Protein AF-A0A527FUK6-F1 (afdb_monomer_lite)

Sequence (87 aa):
EPHGQTFRYRSPNSDLLGLLLERASGQRFTDLVREKLWLPLGAVSEASIGVDMEGTARTAGGISVTPRDLARVGEMMRQGGVANGRR

Secondary structure (DSSP, 8-state):
--TTSS----HHHHHHHHHHHHHHHSS-HHHHHIIIIITTTT--S--EE-B-TT--B-TTT-EE--HHHHHHHHHHHHTTS-BTTB-

Foldseek 3Di:
DDPPPDDDDDLVVQLVVLVVVCVVVVDHSLVCCVVVPQVLLVPDDDKDFDADPVRRGSRSDRIDDDPVSVVSVVVCVVVVNHHPNHD

Radius of gyration: 14.71 Å; chains: 1; bounding box: 35×25×37 Å

pLDDT: mean 96.59, std 2.23, range [82.56, 98.44]

Structure (mmCIF, N/CA/C/O backbone):
data_AF-A0A527FUK6-F1
#
_entry.id   AF-A0A527FUK6-F1
#
loop_
_atom_site.group_PDB
_atom_site.id
_atom_site.type_symbol
_atom_site.label_atom_id
_atom_site.label_alt_id
_atom_site.label_comp_id
_atom_site.label_asym_id
_atom_site.label_entity_id
_atom_site.label_seq_id
_atom_site.pdbx_PDB_ins_code
_atom_site.Cartn_x
_atom_site.Cartn_y
_atom_site.Cartn_z
_atom_site.occupancy
_atom_site.B_iso_or_equiv
_atom_site.auth_seq_id
_atom_site.auth_comp_id
_atom_site.auth_asym_id
_atom_site.auth_atom_id
_atom_site.pdbx_PDB_model_num
ATOM 1 N N . GLU A 1 1 ? 22.431 -0.542 -20.684 1.00 82.56 1 GLU A N 1
ATOM 2 C CA . GLU A 1 1 ? 22.885 -1.190 -19.434 1.00 82.56 1 GLU A CA 1
ATOM 3 C C . GLU A 1 1 ? 22.025 -2.422 -19.189 1.00 82.56 1 GLU A C 1
ATOM 5 O O . GLU A 1 1 ? 20.827 -2.343 -19.468 1.00 82.56 1 GLU A O 1
ATOM 10 N N . PRO A 1 2 ? 22.596 -3.545 -18.731 1.00 92.31 2 PRO A N 1
ATOM 11 C CA . PRO A 1 2 ? 21.828 -4.720 -18.323 1.00 92.31 2 PRO A CA 1
ATOM 12 C C . PRO A 1 2 ? 20.833 -4.409 -17.193 1.00 92.31 2 PRO A C 1
ATOM 14 O O . PRO A 1 2 ? 21.016 -3.462 -16.424 1.00 92.31 2 PRO A O 1
ATOM 17 N N . HIS A 1 3 ? 19.771 -5.211 -17.086 1.00 90.25 3 HIS A N 1
ATOM 18 C CA . HIS A 1 3 ? 18.777 -5.066 -16.021 1.00 90.25 3 HIS A CA 1
ATOM 19 C C . HIS A 1 3 ? 19.422 -5.210 -14.631 1.00 90.25 3 HIS A C 1
ATOM 21 O O . HIS A 1 3 ? 20.323 -6.023 -14.443 1.00 90.25 3 HIS A O 1
ATOM 27 N N . GLY A 1 4 ? 18.963 -4.411 -13.663 1.00 92.38 4 GLY A N 1
ATOM 28 C CA . GLY A 1 4 ? 19.430 -4.464 -12.273 1.00 92.38 4 GLY A CA 1
ATOM 29 C C . GLY A 1 4 ? 20.738 -3.721 -11.971 1.00 92.38 4 GLY A C 1
ATOM 30 O O . GLY A 1 4 ? 21.088 -3.612 -10.802 1.00 92.38 4 GLY A O 1
ATOM 31 N N . GLN A 1 5 ? 21.443 -3.174 -12.971 1.00 95.75 5 GLN A N 1
ATOM 32 C CA . GLN A 1 5 ? 22.729 -2.491 -12.736 1.00 95.75 5 GLN A CA 1
ATOM 33 C C . GLN A 1 5 ? 22.602 -1.008 -12.363 1.00 95.75 5 GLN A C 1
ATOM 35 O O . GLN A 1 5 ? 23.417 -0.496 -11.603 1.00 95.75 5 GLN A O 1
ATOM 40 N N . THR A 1 6 ? 21.568 -0.327 -12.859 1.00 96.44 6 THR A N 1
ATOM 41 C CA . THR A 1 6 ? 21.348 1.103 -12.607 1.00 96.44 6 THR A CA 1
ATOM 42 C C . THR A 1 6 ? 19.951 1.316 -12.046 1.00 96.44 6 THR A C 1
ATOM 44 O O . THR A 1 6 ? 18.957 0.917 -12.662 1.00 96.44 6 THR A O 1
ATOM 47 N N . PHE A 1 7 ? 19.856 1.978 -10.892 1.00 95.75 7 PHE A N 1
ATOM 48 C CA . PHE A 1 7 ? 18.571 2.334 -10.299 1.00 95.75 7 PHE A CA 1
ATOM 49 C C . PHE A 1 7 ? 17.870 3.412 -11.130 1.00 95.75 7 PHE A C 1
ATOM 51 O O . PHE A 1 7 ? 18.442 4.455 -11.447 1.00 95.75 7 PHE A O 1
ATOM 58 N N . ARG A 1 8 ? 16.600 3.171 -11.462 1.00 95.38 8 ARG A N 1
ATOM 59 C CA . ARG A 1 8 ? 15.721 4.162 -12.086 1.00 95.38 8 ARG A CA 1
ATOM 60 C C . ARG A 1 8 ? 14.345 4.074 -11.446 1.00 95.38 8 ARG A C 1
ATOM 62 O O . ARG A 1 8 ? 13.701 3.030 -11.535 1.00 95.38 8 ARG A O 1
ATOM 69 N N . TYR A 1 9 ? 13.885 5.173 -10.851 1.00 96.06 9 TYR A N 1
ATOM 70 C CA . TYR A 1 9 ? 12.518 5.271 -10.346 1.00 96.06 9 TYR A CA 1
ATOM 71 C C . TYR A 1 9 ? 11.529 5.239 -11.515 1.00 96.06 9 TYR A C 1
ATOM 73 O O . TYR A 1 9 ? 11.622 6.050 -12.439 1.00 96.06 9 TYR A O 1
ATOM 81 N N . ARG A 1 10 ? 10.613 4.267 -11.505 1.00 96.00 10 ARG A N 1
ATOM 82 C CA . ARG A 1 10 ? 9.663 4.022 -12.596 1.00 96.00 10 ARG A CA 1
ATOM 83 C C . ARG A 1 10 ? 8.329 3.541 -12.036 1.00 96.00 10 ARG A C 1
ATOM 85 O O . ARG A 1 10 ? 8.205 2.369 -11.694 1.00 96.00 10 ARG A O 1
ATOM 92 N N . SER A 1 11 ? 7.328 4.420 -12.021 1.00 97.94 11 SER A N 1
ATOM 93 C CA . SER A 1 11 ? 5.955 4.087 -11.613 1.00 97.94 11 SER A CA 1
ATOM 94 C C . SER A 1 11 ? 5.385 2.827 -12.289 1.00 97.94 11 SER A C 1
ATOM 96 O O . SER A 1 11 ? 4.831 2.000 -11.567 1.00 97.94 11 SER A O 1
ATOM 98 N N . PRO A 1 12 ? 5.606 2.578 -13.603 1.00 96.81 12 PRO A N 1
ATOM 99 C CA . PRO A 1 12 ? 5.079 1.377 -14.257 1.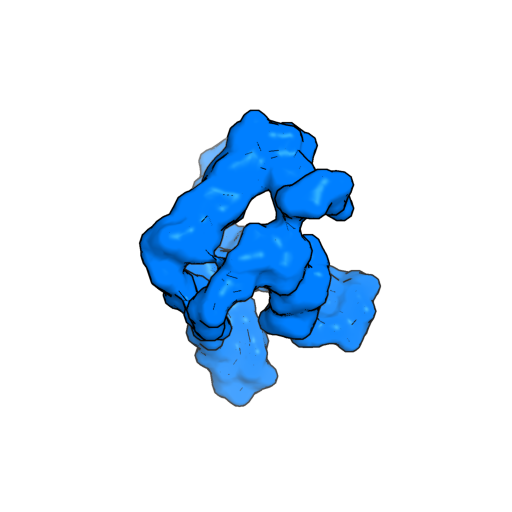00 96.81 12 PRO A CA 1
ATOM 100 C C . PRO A 1 12 ? 5.546 0.055 -13.638 1.00 96.81 12 PRO A C 1
ATOM 102 O O . PRO A 1 12 ? 4.867 -0.956 -13.778 1.00 96.81 12 PRO A O 1
ATOM 105 N N . ASN A 1 13 ? 6.686 0.040 -12.937 1.00 97.00 13 ASN A N 1
ATOM 106 C CA . ASN A 1 13 ? 7.139 -1.165 -12.246 1.00 97.00 13 ASN A CA 1
ATOM 107 C C . ASN A 1 13 ? 6.193 -1.531 -11.089 1.00 97.00 13 ASN A C 1
ATOM 109 O O . ASN A 1 13 ? 5.904 -2.706 -10.891 1.00 97.00 13 ASN A O 1
ATOM 113 N N . SER A 1 14 ? 5.689 -0.541 -10.345 1.00 97.94 14 SER A N 1
ATOM 114 C CA . SER A 1 14 ? 4.727 -0.768 -9.261 1.00 97.94 14 SER A CA 1
ATOM 115 C C . SER A 1 14 ? 3.343 -1.141 -9.795 1.00 97.94 14 SER A C 1
ATOM 117 O O . SER A 1 14 ? 2.705 -2.026 -9.226 1.00 97.94 14 SER A O 1
ATOM 119 N N . ASP A 1 15 ? 2.912 -0.536 -10.909 1.00 97.94 15 ASP A N 1
ATOM 120 C CA . ASP A 1 15 ? 1.668 -0.922 -11.598 1.00 97.94 15 ASP A CA 1
ATOM 121 C C . ASP A 1 15 ? 1.739 -2.382 -12.084 1.00 97.94 15 ASP A C 1
ATOM 123 O O . ASP A 1 15 ? 0.817 -3.168 -11.858 1.00 97.94 15 ASP A O 1
ATOM 127 N N . LEU A 1 16 ? 2.882 -2.800 -12.644 1.00 97.75 16 LEU A N 1
ATOM 128 C CA . LEU A 1 16 ? 3.126 -4.196 -13.016 1.00 97.75 16 LEU A CA 1
ATOM 129 C C . LEU A 1 16 ? 3.071 -5.142 -11.806 1.00 97.75 16 LEU A C 1
ATOM 131 O O . LEU A 1 16 ? 2.497 -6.224 -11.912 1.00 97.75 16 LEU A O 1
ATOM 135 N N . LEU A 1 17 ? 3.625 -4.755 -10.651 1.00 98.12 17 LEU A N 1
ATOM 136 C CA . LEU A 1 17 ? 3.497 -5.549 -9.422 1.00 98.12 17 LEU A CA 1
ATOM 137 C C . LEU A 1 17 ? 2.032 -5.693 -8.984 1.00 98.12 17 LEU A C 1
ATOM 139 O O . LEU A 1 17 ? 1.646 -6.771 -8.539 1.00 98.12 17 LEU A O 1
ATOM 143 N N . GLY A 1 18 ? 1.210 -4.654 -9.156 1.00 97.25 18 GLY A N 1
ATOM 144 C CA . GLY A 1 18 ? -0.234 -4.718 -8.915 1.00 97.25 18 GLY A CA 1
ATOM 145 C C . GLY A 1 18 ? -0.915 -5.793 -9.764 1.00 97.25 18 GLY A C 1
ATOM 146 O O . GLY A 1 18 ? -1.608 -6.657 -9.228 1.00 97.25 18 GLY A O 1
ATOM 147 N N . LEU A 1 19 ? -0.631 -5.805 -11.069 1.00 97.50 19 LEU A N 1
ATOM 148 C CA . LEU A 1 19 ? -1.127 -6.833 -11.991 1.00 97.50 19 LEU A CA 1
ATOM 149 C C . LEU A 1 19 ? -0.661 -8.240 -11.597 1.00 97.50 19 LEU A C 1
ATOM 151 O O . LEU A 1 19 ? -1.441 -9.190 -11.640 1.00 97.50 19 LEU A O 1
ATOM 155 N N . LEU A 1 20 ? 0.607 -8.391 -11.204 1.00 98.38 20 LEU A N 1
ATOM 156 C CA . LEU A 1 20 ? 1.148 -9.680 -10.770 1.00 98.38 20 LEU A CA 1
ATOM 157 C C . LEU A 1 20 ? 0.467 -10.191 -9.497 1.00 98.38 20 LEU A C 1
ATOM 159 O O . LEU A 1 20 ? 0.183 -11.383 -9.415 1.00 98.38 20 LEU A O 1
ATOM 163 N N . LEU A 1 21 ? 0.166 -9.312 -8.537 1.00 97.88 21 LEU A N 1
ATOM 164 C CA . LEU A 1 21 ? -0.578 -9.676 -7.330 1.00 97.88 21 LEU A CA 1
ATOM 165 C C . LEU A 1 21 ? -1.975 -10.198 -7.668 1.00 97.88 21 LEU A C 1
ATOM 167 O O . LEU A 1 21 ? -2.369 -11.241 -7.147 1.00 97.88 21 LEU A O 1
ATOM 171 N N . GLU A 1 22 ? -2.705 -9.526 -8.561 1.00 97.25 22 GLU A N 1
ATOM 172 C CA . GLU A 1 22 ? -4.032 -9.991 -8.981 1.00 97.25 22 GLU A CA 1
ATOM 173 C C . GLU A 1 22 ? -3.955 -11.354 -9.680 1.00 97.25 22 GLU A C 1
ATOM 175 O O . GLU A 1 22 ? -4.725 -12.262 -9.374 1.00 97.25 22 GLU A O 1
ATOM 180 N N . ARG A 1 23 ? -2.975 -11.548 -10.572 1.00 97.75 23 ARG A N 1
ATOM 181 C CA . ARG A 1 23 ? -2.789 -12.823 -11.287 1.00 97.75 23 ARG A CA 1
ATOM 182 C C . ARG A 1 23 ? -2.364 -13.967 -10.373 1.00 97.75 23 ARG A C 1
ATOM 184 O O . ARG A 1 23 ? -2.833 -15.083 -10.561 1.00 97.75 23 ARG A O 1
ATOM 191 N N . ALA A 1 24 ? -1.484 -13.704 -9.411 1.00 98.38 24 ALA A N 1
ATOM 192 C CA . ALA A 1 24 ? -0.990 -14.719 -8.484 1.00 98.38 24 ALA A CA 1
ATOM 193 C C . ALA A 1 24 ? -2.031 -15.104 -7.422 1.00 98.38 24 ALA A C 1
ATOM 195 O O . ALA A 1 24 ? -2.059 -16.253 -6.989 1.00 98.38 24 ALA A O 1
ATOM 196 N N . SER A 1 25 ? -2.872 -14.156 -6.997 1.00 97.62 25 SER A N 1
ATOM 197 C CA . SER A 1 25 ? -3.901 -14.390 -5.973 1.00 97.62 25 SER A CA 1
ATOM 198 C C . SER A 1 25 ? -5.253 -14.830 -6.539 1.00 97.62 25 SER A C 1
ATOM 200 O O . SER A 1 25 ? -6.032 -15.452 -5.821 1.00 97.62 25 SER A O 1
ATOM 202 N N . GLY A 1 26 ? -5.565 -14.484 -7.791 1.00 97.31 26 GLY A N 1
ATOM 203 C CA . GLY A 1 26 ? -6.914 -14.611 -8.349 1.00 97.31 26 GLY A CA 1
ATOM 204 C C . GLY A 1 26 ? -7.924 -13.611 -7.766 1.00 97.31 26 GLY A C 1
ATOM 205 O O . GLY A 1 26 ? -9.114 -13.717 -8.051 1.00 97.31 26 GLY A O 1
ATOM 206 N N . GLN A 1 27 ? -7.471 -12.651 -6.952 1.00 97.00 27 GLN A N 1
ATOM 207 C CA . GLN A 1 27 ? -8.291 -11.614 -6.323 1.00 97.00 27 GLN A CA 1
ATOM 208 C C . GLN A 1 27 ? -8.008 -10.249 -6.956 1.00 97.00 27 GLN A C 1
ATOM 210 O O . GLN A 1 27 ? -6.927 -10.007 -7.491 1.00 97.00 27 GLN A O 1
ATOM 215 N N . ARG A 1 28 ? -8.962 -9.318 -6.850 1.00 95.56 28 ARG A N 1
ATOM 216 C CA . ARG A 1 28 ? -8.701 -7.912 -7.181 1.00 95.56 28 ARG A CA 1
ATOM 217 C C . ARG A 1 28 ? -7.726 -7.310 -6.175 1.00 95.56 28 ARG A C 1
ATOM 219 O O . ARG A 1 28 ? -7.748 -7.660 -4.993 1.00 95.56 28 ARG A O 1
ATOM 226 N N . PHE A 1 29 ? -6.906 -6.360 -6.616 1.00 96.81 29 PHE A N 1
ATOM 227 C CA . PHE A 1 29 ? -5.880 -5.732 -5.782 1.00 96.81 29 PHE A CA 1
ATOM 228 C C . PHE A 1 29 ? -6.483 -5.114 -4.516 1.00 96.81 29 PHE A C 1
ATOM 230 O O . PHE A 1 29 ? -5.941 -5.272 -3.424 1.00 96.81 29 PHE A O 1
ATOM 237 N N . THR A 1 30 ? -7.635 -4.454 -4.646 1.00 95.50 30 THR A N 1
ATOM 238 C CA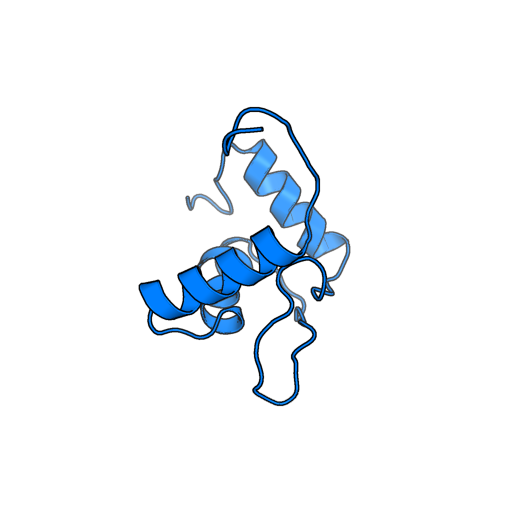 . THR A 1 30 ? -8.360 -3.844 -3.523 1.00 95.50 30 THR A CA 1
ATOM 239 C C . THR A 1 30 ? -8.800 -4.868 -2.485 1.00 95.50 30 THR A C 1
ATOM 241 O O . THR A 1 30 ? -8.670 -4.606 -1.291 1.00 95.50 30 THR A O 1
ATOM 244 N N . ASP A 1 31 ? -9.268 -6.038 -2.919 1.00 96.56 31 ASP A N 1
ATOM 245 C CA . ASP A 1 31 ? -9.704 -7.108 -2.019 1.00 96.56 31 ASP A CA 1
ATOM 246 C C . ASP A 1 31 ? -8.510 -7.724 -1.295 1.00 96.56 31 ASP A C 1
ATOM 248 O O . ASP A 1 31 ? -8.543 -7.900 -0.075 1.00 96.56 31 ASP A O 1
ATOM 252 N N . LEU A 1 32 ? -7.418 -7.958 -2.026 1.00 97.38 32 LEU A N 1
ATOM 253 C CA . LEU A 1 32 ? -6.181 -8.479 -1.458 1.00 97.38 32 LEU A CA 1
ATOM 254 C C . LEU A 1 32 ? -5.597 -7.517 -0.412 1.00 97.38 32 LEU A C 1
ATOM 256 O O . LEU A 1 32 ? -5.258 -7.939 0.693 1.00 97.38 32 LEU A O 1
ATOM 260 N N . VAL A 1 33 ? -5.517 -6.218 -0.719 1.00 96.56 33 VAL A N 1
ATOM 261 C CA . VAL A 1 33 ? -5.045 -5.196 0.232 1.00 96.56 33 VAL A CA 1
ATOM 262 C C . VAL A 1 33 ? -5.985 -5.087 1.426 1.00 96.56 33 VAL A C 1
ATOM 264 O O . VAL A 1 33 ? -5.512 -5.002 2.560 1.00 96.56 33 VAL A O 1
ATOM 267 N N . ARG A 1 34 ? -7.303 -5.132 1.213 1.00 96.75 34 ARG A N 1
ATOM 268 C CA . ARG A 1 34 ? -8.286 -5.111 2.301 1.00 96.75 34 ARG A CA 1
ATOM 269 C C . ARG A 1 34 ? -8.075 -6.277 3.266 1.00 96.75 34 ARG A C 1
ATOM 271 O O . ARG A 1 34 ? -7.999 -6.054 4.473 1.00 96.75 34 ARG A O 1
ATOM 278 N N . GLU A 1 35 ? -7.973 -7.49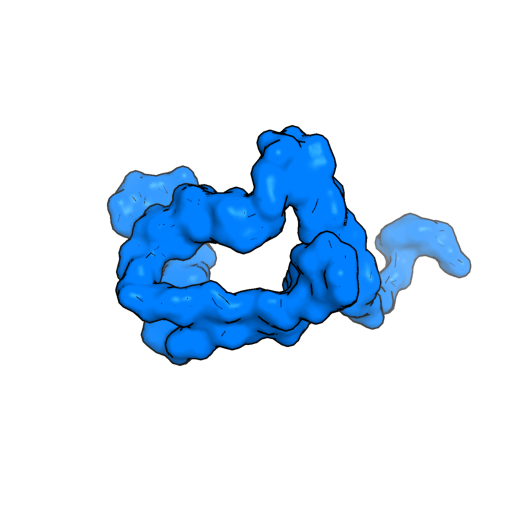6 2.745 1.00 96.81 35 GLU A N 1
ATOM 279 C CA . GLU A 1 35 ? -7.866 -8.724 3.538 1.00 96.81 35 GLU A CA 1
ATOM 280 C C . GLU A 1 35 ? -6.503 -8.862 4.225 1.00 96.81 35 GLU A C 1
ATOM 282 O O . GLU A 1 35 ? -6.431 -9.187 5.412 1.00 96.81 35 GLU A O 1
ATOM 287 N N . LYS A 1 36 ? -5.413 -8.638 3.483 1.00 96.06 36 LYS A N 1
ATOM 288 C CA . LYS A 1 36 ? -4.053 -8.932 3.955 1.00 96.06 36 LYS A CA 1
ATOM 289 C C . LYS A 1 36 ? -3.403 -7.776 4.703 1.00 96.06 36 LYS A C 1
ATOM 291 O O . LYS A 1 36 ? -2.493 -8.027 5.484 1.00 96.06 36 LYS A O 1
ATOM 296 N N . LEU A 1 37 ? -3.849 -6.540 4.479 1.00 96.25 37 LEU A N 1
ATOM 297 C CA . LEU A 1 37 ? -3.216 -5.352 5.050 1.00 96.25 37 LEU A CA 1
ATOM 298 C C . LEU A 1 37 ? -4.210 -4.479 5.824 1.00 96.25 37 LEU A C 1
ATOM 300 O O . LEU A 1 37 ? -4.039 -4.284 7.022 1.00 96.25 37 LEU A O 1
ATOM 304 N N . TRP A 1 38 ? -5.269 -3.981 5.185 1.00 97.12 38 TRP A N 1
ATOM 305 C CA . TRP A 1 38 ? -6.115 -2.926 5.758 1.00 97.12 38 TRP A CA 1
ATOM 306 C C . TRP A 1 38 ? -6.864 -3.365 7.023 1.00 97.12 38 TRP A C 1
ATOM 308 O O . TRP A 1 38 ? -6.790 -2.693 8.054 1.00 97.12 38 TRP A O 1
ATOM 318 N N . LEU A 1 39 ? -7.541 -4.517 6.972 1.00 96.25 39 LEU A N 1
ATOM 319 C CA . LEU A 1 39 ? -8.257 -5.057 8.129 1.00 96.25 39 LEU A CA 1
ATOM 320 C C . LEU A 1 39 ? -7.298 -5.501 9.251 1.00 96.25 39 LEU A C 1
ATOM 322 O O . LEU A 1 39 ? -7.528 -5.099 10.392 1.00 96.25 39 LEU A O 1
ATOM 326 N N . PRO A 1 40 ? -6.198 -6.242 8.983 1.00 96.25 40 PRO A N 1
ATOM 327 C CA . PRO A 1 40 ? -5.209 -6.575 10.014 1.00 96.25 40 PRO A CA 1
ATOM 328 C C . PRO A 1 40 ? -4.581 -5.362 10.710 1.00 96.25 40 PRO A C 1
ATOM 330 O O . PRO A 1 40 ? -4.329 -5.413 11.915 1.00 96.25 40 PRO A O 1
ATOM 333 N N . LEU A 1 41 ? -4.378 -4.251 9.991 1.00 97.44 41 LEU A N 1
ATOM 334 C CA . LEU A 1 41 ? -3.891 -2.998 10.577 1.00 97.44 41 LEU A CA 1
ATOM 335 C C . LEU A 1 41 ? -4.874 -2.380 11.585 1.00 97.44 41 LEU A C 1
ATOM 337 O O . LEU A 1 41 ? -4.473 -1.532 12.383 1.00 97.44 41 LEU A O 1
ATOM 341 N N . GLY A 1 42 ? -6.151 -2.773 11.570 1.00 96.44 42 GLY A N 1
ATOM 342 C CA . GLY A 1 42 ? -7.199 -2.091 12.329 1.00 96.44 42 GLY A CA 1
ATOM 343 C C . GLY A 1 42 ? -7.460 -0.681 11.793 1.00 96.44 42 GLY A C 1
ATOM 344 O O . GLY A 1 42 ? -7.731 0.243 12.568 1.00 96.44 42 GLY A O 1
ATOM 345 N N . ALA A 1 43 ? -7.301 -0.494 10.478 1.00 97.31 43 ALA A N 1
ATOM 346 C CA . ALA A 1 43 ? -7.703 0.735 9.812 1.00 97.31 43 ALA A CA 1
ATOM 347 C C . ALA A 1 43 ? -9.229 0.882 9.886 1.00 97.31 43 ALA A C 1
ATOM 349 O O . ALA A 1 43 ? -9.965 -0.096 9.752 1.00 97.31 43 ALA A O 1
ATOM 350 N N . VAL A 1 44 ? -9.696 2.102 10.144 1.00 95.12 44 VAL A N 1
ATOM 351 C CA . VAL A 1 44 ? -11.119 2.366 10.440 1.00 95.12 44 VAL A CA 1
ATOM 352 C C . VAL A 1 44 ? -11.831 3.119 9.327 1.00 95.12 44 VAL A C 1
ATOM 354 O O . VAL A 1 44 ? -13.055 3.083 9.260 1.00 95.12 44 VAL A O 1
ATOM 357 N N . SER A 1 45 ? -11.076 3.800 8.466 1.00 96.81 45 SER A N 1
ATOM 358 C CA . SER A 1 45 ? -11.631 4.552 7.346 1.00 96.81 45 SER A CA 1
ATOM 359 C C . SER A 1 45 ? -11.535 3.741 6.062 1.00 96.81 45 SER A C 1
ATOM 361 O O . SER A 1 45 ? -10.655 2.888 5.900 1.00 96.81 45 SER A O 1
ATOM 363 N N . GLU A 1 46 ? -12.418 4.053 5.121 1.00 95.12 46 GLU A N 1
ATOM 364 C CA . GLU A 1 46 ? -12.302 3.545 3.762 1.00 95.12 46 GLU A CA 1
ATOM 365 C C . GLU A 1 46 ? -11.020 4.064 3.097 1.00 95.12 46 GLU A C 1
ATOM 367 O O . GLU A 1 46 ? -10.578 5.194 3.322 1.00 95.12 46 GLU A O 1
ATOM 372 N N . ALA A 1 47 ? -10.429 3.206 2.27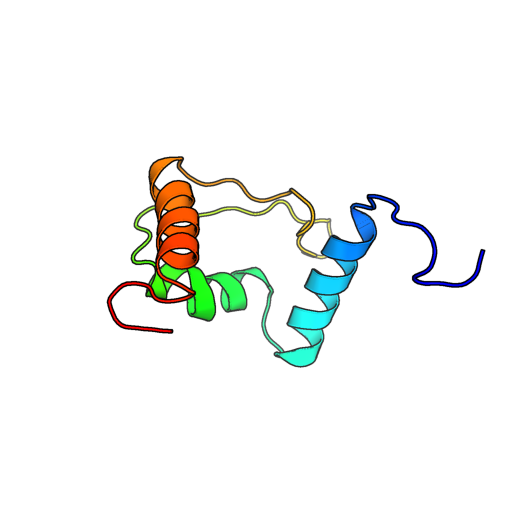2 1.00 96.56 47 ALA A N 1
ATOM 373 C CA . ALA A 1 47 ? -9.364 3.552 1.348 1.00 96.56 47 ALA A CA 1
ATOM 374 C C . ALA A 1 47 ? -9.926 3.484 -0.070 1.00 96.56 47 ALA A C 1
ATOM 376 O O . ALA A 1 47 ? -10.704 2.580 -0.383 1.00 96.56 47 ALA A O 1
ATOM 377 N N . SER A 1 48 ? -9.505 4.398 -0.937 1.00 97.25 48 SER A N 1
ATOM 378 C CA . SER A 1 48 ? -9.854 4.359 -2.356 1.00 97.25 48 SER A CA 1
ATOM 379 C C . SER A 1 48 ? -8.604 4.250 -3.216 1.00 97.25 48 SER A C 1
ATOM 381 O O . SER A 1 48 ? -7.507 4.642 -2.810 1.00 97.25 48 SER A O 1
ATOM 383 N N . ILE A 1 49 ? -8.770 3.691 -4.413 1.00 97.81 49 ILE A N 1
ATOM 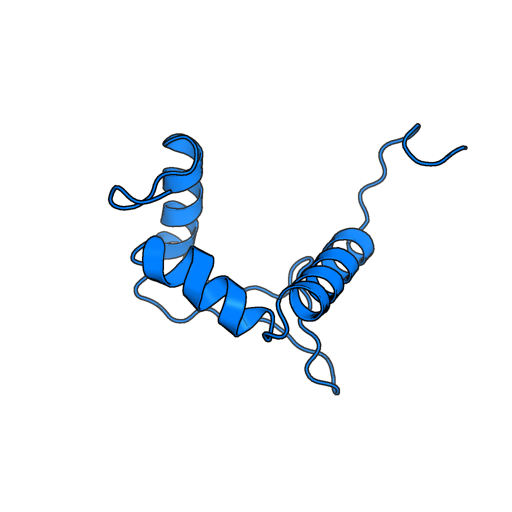384 C CA . ILE A 1 49 ? -7.722 3.630 -5.425 1.00 97.81 49 ILE A CA 1
ATOM 385 C C . ILE A 1 49 ? -8.286 4.046 -6.780 1.00 97.81 49 ILE A C 1
ATOM 387 O O . ILE A 1 49 ? -9.366 3.610 -7.172 1.00 97.81 49 ILE A O 1
ATOM 391 N N . GLY A 1 50 ? -7.556 4.903 -7.493 1.00 98.00 50 GLY A N 1
ATOM 392 C CA . GLY A 1 50 ? -7.877 5.237 -8.877 1.00 98.00 50 GLY A CA 1
ATOM 393 C C . GLY A 1 50 ? -7.719 4.020 -9.791 1.00 98.00 50 GLY A C 1
ATOM 394 O O . GLY A 1 50 ? -6.713 3.309 -9.706 1.00 98.00 50 GLY A O 1
ATOM 395 N N . VAL A 1 51 ? -8.693 3.813 -10.676 1.00 97.12 51 VAL A N 1
ATOM 396 C CA . VAL A 1 51 ? -8.703 2.730 -11.667 1.00 97.12 51 VAL A CA 1
ATOM 397 C C . VAL A 1 51 ? -8.788 3.278 -13.091 1.00 97.12 51 VAL A C 1
ATOM 399 O O . VAL A 1 51 ? -9.233 4.410 -13.294 1.00 97.12 51 VAL A O 1
ATOM 402 N N . ASP A 1 52 ? -8.341 2.494 -14.070 1.00 95.00 52 ASP A N 1
ATOM 403 C CA . ASP A 1 52 ? -8.612 2.761 -15.486 1.00 95.00 52 ASP A CA 1
ATOM 404 C C . ASP A 1 52 ? -10.025 2.298 -15.904 1.00 95.00 52 ASP A C 1
ATOM 406 O O . ASP A 1 52 ? -10.832 1.880 -15.072 1.00 95.00 52 ASP A O 1
ATOM 410 N N . MET A 1 53 ? -10.340 2.391 -17.201 1.00 96.88 53 MET A N 1
ATOM 411 C CA . MET A 1 53 ? -11.655 2.007 -17.739 1.00 96.88 53 MET A CA 1
ATOM 412 C C . MET A 1 53 ? -11.955 0.505 -17.617 1.00 96.88 53 MET A 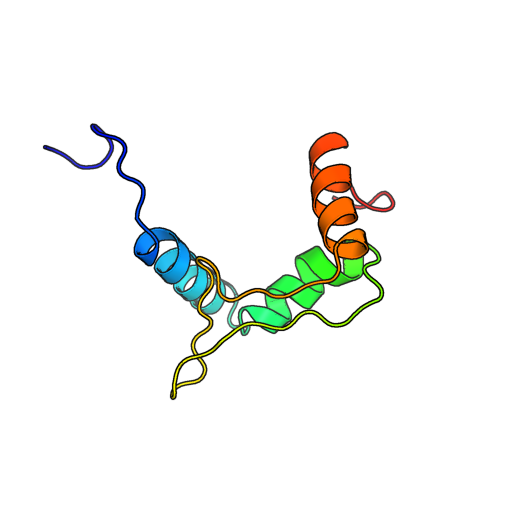C 1
ATOM 414 O O . MET A 1 53 ? -13.121 0.131 -17.549 1.00 96.88 53 MET A O 1
ATOM 418 N N . GLU A 1 54 ? -10.926 -0.339 -17.529 1.00 92.31 54 GLU A N 1
ATOM 419 C CA . GLU A 1 54 ? -11.052 -1.789 -17.324 1.00 92.31 54 GLU A CA 1
ATOM 420 C C . GLU A 1 54 ? -11.101 -2.147 -15.825 1.00 92.31 54 GLU A C 1
ATOM 422 O O . GLU A 1 54 ? -11.218 -3.311 -15.432 1.00 92.31 54 GLU A O 1
ATOM 427 N N . GLY A 1 55 ? -11.015 -1.138 -14.953 1.00 91.62 55 GLY A N 1
ATOM 428 C CA . GLY A 1 55 ? -10.974 -1.293 -13.507 1.00 91.62 55 GLY A CA 1
ATOM 429 C C . GLY A 1 55 ? -9.584 -1.628 -12.961 1.00 91.62 55 GLY A C 1
ATOM 430 O O . GLY A 1 55 ? -9.466 -1.912 -11.767 1.00 91.62 55 GLY A O 1
ATOM 431 N N . THR A 1 56 ? -8.527 -1.601 -13.771 1.00 94.94 56 THR A N 1
ATOM 432 C CA . THR A 1 56 ? -7.163 -1.892 -13.310 1.00 94.94 56 THR A CA 1
ATOM 433 C C . THR A 1 56 ? -6.700 -0.817 -12.337 1.00 94.94 56 THR A C 1
ATOM 435 O O . THR A 1 56 ? -6.747 0.376 -12.636 1.00 94.94 56 THR A O 1
ATOM 438 N N . ALA A 1 57 ? -6.231 -1.232 -11.164 1.00 96.81 57 ALA A N 1
ATOM 439 C CA . ALA A 1 57 ? -5.795 -0.321 -10.118 1.00 96.81 57 ALA A CA 1
ATOM 440 C C . ALA A 1 57 ? -4.448 0.347 -10.446 1.00 96.81 57 ALA A C 1
ATOM 442 O O . ALA A 1 57 ? -3.475 -0.332 -10.772 1.00 96.81 57 ALA A O 1
ATOM 443 N N . ARG A 1 58 ? -4.354 1.673 -10.274 1.00 97.62 58 ARG A N 1
ATOM 444 C CA . ARG A 1 58 ? -3.085 2.419 -10.366 1.00 97.62 58 ARG A CA 1
ATOM 445 C C . ARG A 1 58 ? -2.286 2.271 -9.066 1.00 97.62 58 ARG A C 1
ATOM 447 O O . ARG A 1 58 ? -2.259 3.179 -8.228 1.00 97.62 58 ARG A O 1
ATOM 454 N N . THR A 1 59 ? -1.643 1.129 -8.866 1.00 97.56 59 THR A N 1
ATOM 455 C CA . THR A 1 59 ? -0.943 0.794 -7.613 1.00 97.56 59 THR A CA 1
ATOM 456 C C . THR A 1 59 ? 0.319 1.622 -7.372 1.00 97.56 59 THR A C 1
ATOM 458 O O . THR A 1 59 ? 0.761 1.727 -6.229 1.00 97.56 59 THR A O 1
ATOM 461 N N . ALA A 1 60 ? 0.876 2.281 -8.392 1.00 97.62 60 ALA A N 1
ATOM 462 C CA . ALA A 1 60 ? 2.038 3.153 -8.227 1.00 97.62 60 ALA A CA 1
ATOM 463 C C . ALA A 1 60 ? 1.764 4.452 -7.447 1.00 97.62 60 ALA A C 1
ATOM 465 O O . ALA A 1 60 ? 2.709 5.098 -6.997 1.00 97.62 60 ALA A O 1
ATOM 466 N N . GLY A 1 61 ? 0.501 4.870 -7.305 1.00 95.88 61 GLY A N 1
ATOM 467 C CA . GLY A 1 61 ? 0.182 6.122 -6.607 1.00 95.88 61 GLY A CA 1
ATOM 468 C C . GLY A 1 61 ? -1.281 6.556 -6.616 1.00 95.88 61 GLY A C 1
ATOM 469 O O . GLY A 1 61 ? -1.566 7.713 -6.335 1.00 95.88 61 GLY A O 1
ATOM 470 N N . GLY A 1 62 ? -2.218 5.679 -6.972 1.00 96.75 62 GLY A N 1
ATOM 471 C CA . GLY A 1 62 ? -3.645 5.997 -7.018 1.00 96.75 62 GLY A CA 1
ATOM 472 C C . GLY A 1 62 ? -4.363 5.930 -5.670 1.00 96.75 62 GLY A C 1
ATOM 473 O O . GLY A 1 62 ? -5.575 6.098 -5.659 1.00 96.75 62 GLY A O 1
ATOM 474 N N . ILE A 1 63 ? -3.661 5.639 -4.569 1.00 97.62 63 ILE A N 1
ATOM 475 C CA . ILE A 1 63 ? -4.259 5.339 -3.260 1.00 97.62 63 ILE A CA 1
ATOM 476 C C . ILE A 1 63 ? -4.522 6.625 -2.471 1.00 97.62 63 ILE A C 1
ATOM 478 O O . ILE A 1 63 ? -3.617 7.435 -2.282 1.00 97.62 63 ILE A O 1
ATOM 482 N N . SER A 1 64 ? -5.742 6.774 -1.954 1.00 98.19 64 SER A N 1
ATOM 483 C CA . SER A 1 64 ? -6.128 7.838 -1.020 1.00 98.19 64 SER A CA 1
ATOM 484 C C . SER A 1 64 ? -6.619 7.241 0.296 1.00 98.19 64 SER A C 1
ATOM 486 O O . SER A 1 64 ? -7.466 6.347 0.306 1.00 98.19 64 SER A O 1
ATOM 488 N N . VAL A 1 65 ? -6.067 7.729 1.409 1.00 98.31 65 VAL A N 1
ATOM 489 C CA . VAL A 1 65 ? -6.326 7.238 2.773 1.00 98.31 65 VAL A CA 1
ATOM 490 C C . VAL A 1 65 ? -6.253 8.385 3.777 1.00 98.31 65 VAL A C 1
ATOM 492 O O . VAL A 1 65 ? -5.664 9.432 3.497 1.00 98.31 65 VAL A O 1
ATOM 495 N N . THR A 1 66 ? -6.796 8.189 4.979 1.00 98.44 66 THR A N 1
ATOM 496 C CA . THR A 1 66 ? -6.605 9.164 6.060 1.00 98.44 66 THR A CA 1
ATOM 497 C C . THR A 1 66 ? -5.163 9.132 6.586 1.00 98.44 66 THR A C 1
ATOM 499 O O . THR A 1 66 ? -4.541 8.064 6.622 1.00 98.44 66 THR A O 1
ATOM 502 N N . PRO A 1 67 ? -4.624 10.259 7.090 1.00 98.44 67 PRO A N 1
ATOM 503 C CA . PRO A 1 67 ? -3.291 10.278 7.695 1.00 98.44 67 PRO A CA 1
ATOM 504 C C . PRO A 1 67 ? -3.144 9.301 8.869 1.00 98.44 67 PRO A C 1
ATOM 506 O O . PRO A 1 67 ? -2.082 8.713 9.063 1.00 98.44 67 PRO A O 1
ATOM 509 N N . ARG A 1 68 ? -4.216 9.091 9.646 1.00 98.31 68 ARG A N 1
ATOM 510 C CA . ARG A 1 68 ? -4.204 8.180 10.798 1.00 98.31 68 ARG A CA 1
ATOM 511 C C . ARG A 1 68 ? -4.118 6.716 10.372 1.00 98.31 68 ARG A C 1
ATOM 513 O O . ARG A 1 68 ? -3.444 5.933 11.037 1.00 98.31 68 ARG A O 1
ATOM 520 N N . ASP A 1 69 ? -4.791 6.324 9.294 1.00 98.38 69 ASP A N 1
ATOM 521 C CA . ASP A 1 69 ? -4.676 4.959 8.771 1.00 98.38 69 ASP A CA 1
ATOM 522 C C . ASP A 1 69 ? -3.333 4.746 8.056 1.00 98.38 69 ASP A C 1
ATOM 524 O O . ASP A 1 69 ? -2.721 3.693 8.224 1.00 98.38 69 ASP A O 1
ATOM 528 N N . LEU A 1 70 ? -2.785 5.770 7.389 1.00 98.38 70 LEU A N 1
ATOM 529 C CA . LEU A 1 70 ? -1.417 5.715 6.859 1.00 98.38 70 LEU A CA 1
ATOM 530 C C . LEU A 1 70 ? -0.369 5.541 7.973 1.00 98.38 70 LEU A C 1
ATOM 532 O O . LEU A 1 70 ? 0.558 4.744 7.832 1.00 98.38 70 LEU A O 1
ATOM 536 N N . ALA A 1 71 ? -0.534 6.223 9.111 1.00 98.31 71 ALA A N 1
ATOM 537 C CA . ALA A 1 71 ? 0.354 6.069 10.263 1.00 98.31 71 ALA A CA 1
ATOM 538 C C . ALA A 1 71 ? 0.370 4.631 10.815 1.00 98.31 71 ALA A C 1
ATOM 540 O O . ALA A 1 71 ? 1.411 4.176 11.282 1.00 98.31 71 ALA A O 1
ATOM 541 N N . ARG A 1 72 ? -0.739 3.882 10.708 1.00 98.12 72 ARG A N 1
ATOM 542 C CA . ARG A 1 72 ? -0.781 2.461 11.103 1.00 98.12 72 ARG A CA 1
ATOM 543 C C . ARG A 1 72 ? 0.107 1.587 10.221 1.00 98.12 72 ARG A C 1
ATOM 545 O O . ARG A 1 72 ? 0.754 0.685 10.741 1.00 98.12 72 ARG A O 1
ATOM 552 N N . VAL A 1 73 ? 0.186 1.873 8.917 1.00 98.06 73 VAL A N 1
ATOM 553 C CA . VAL A 1 73 ? 1.131 1.194 8.011 1.00 98.06 73 VAL A CA 1
ATOM 554 C C . VAL A 1 73 ? 2.567 1.445 8.477 1.00 98.06 73 VAL A C 1
ATOM 556 O O . VAL A 1 73 ? 3.348 0.505 8.605 1.00 98.06 73 VAL A O 1
ATOM 559 N N . GLY A 1 74 ? 2.902 2.702 8.785 1.00 98.19 74 GLY A N 1
ATOM 560 C CA . GLY A 1 74 ? 4.219 3.068 9.312 1.00 98.19 74 GLY A CA 1
ATOM 561 C C . GLY A 1 74 ? 4.543 2.380 10.641 1.00 98.19 74 GLY A C 1
ATOM 562 O O . GLY A 1 74 ? 5.647 1.872 10.819 1.00 98.19 74 GLY A O 1
ATOM 563 N N . GLU A 1 75 ? 3.571 2.301 11.549 1.00 98.19 75 GLU A N 1
ATOM 564 C CA . GLU A 1 75 ? 3.733 1.628 12.838 1.00 98.19 75 GLU A CA 1
ATOM 565 C C . GLU A 1 75 ? 3.944 0.117 12.685 1.00 98.19 75 GLU A C 1
ATOM 567 O O . GLU A 1 75 ? 4.838 -0.440 13.319 1.00 98.19 75 GLU A O 1
ATOM 572 N N . MET A 1 76 ? 3.204 -0.542 11.790 1.00 98.38 76 MET A N 1
ATOM 573 C CA . MET A 1 76 ? 3.413 -1.958 11.465 1.00 98.38 76 MET A CA 1
ATOM 574 C C . MET A 1 76 ? 4.831 -2.214 10.936 1.00 98.38 76 MET A C 1
ATOM 576 O O . MET A 1 76 ? 5.502 -3.158 11.362 1.00 98.38 76 MET A O 1
ATOM 580 N N . MET A 1 77 ? 5.331 -1.333 10.064 1.00 98.44 77 MET A N 1
ATOM 581 C CA . MET A 1 77 ? 6.707 -1.405 9.567 1.00 98.44 77 MET A CA 1
ATOM 582 C C . MET A 1 77 ? 7.722 -1.207 10.702 1.00 98.44 77 MET A C 1
ATOM 584 O O . MET A 1 77 ? 8.683 -1.972 10.802 1.00 98.44 77 MET A O 1
ATOM 588 N N . ARG A 1 78 ? 7.491 -0.239 11.604 1.00 98.31 78 ARG A N 1
ATOM 589 C CA . ARG A 1 78 ? 8.327 0.004 12.797 1.00 98.31 78 ARG A CA 1
ATOM 590 C C . ARG A 1 78 ? 8.360 -1.206 13.737 1.00 98.31 78 ARG A C 1
ATOM 592 O O . ARG A 1 78 ? 9.391 -1.471 14.348 1.00 98.31 78 ARG A O 1
ATOM 599 N N . GLN A 1 79 ? 7.259 -1.951 13.828 1.00 98.31 79 GLN A N 1
ATOM 600 C CA . GLN A 1 79 ? 7.143 -3.199 14.592 1.00 98.31 79 GLN A CA 1
ATOM 601 C C . GLN A 1 79 ? 7.622 -4.441 13.816 1.00 98.31 79 GLN A C 1
ATOM 603 O O . GLN A 1 79 ? 7.358 -5.575 14.217 1.00 98.31 79 GLN A O 1
ATOM 608 N N . GLY A 1 80 ? 8.343 -4.260 12.707 1.00 97.75 80 GLY A N 1
ATOM 609 C CA . GLY A 1 80 ? 8.951 -5.361 11.966 1.00 97.75 80 GLY A CA 1
ATOM 610 C C . GLY A 1 80 ? 7.929 -6.256 11.271 1.00 97.75 80 GLY A C 1
ATOM 611 O O . GLY A 1 80 ? 8.118 -7.473 11.230 1.00 97.75 80 GLY A O 1
ATOM 612 N N . GLY A 1 81 ? 6.849 -5.676 10.749 1.00 97.62 81 GLY A N 1
ATOM 613 C CA . GLY A 1 81 ? 5.823 -6.404 10.006 1.00 97.62 81 GLY A CA 1
ATOM 614 C C . GLY A 1 81 ? 4.644 -6.880 10.851 1.00 97.62 81 GLY A C 1
ATOM 615 O O . GLY A 1 81 ? 3.882 -7.706 10.373 1.00 97.62 81 GLY A O 1
ATOM 616 N N . VAL A 1 82 ? 4.517 -6.438 12.106 1.00 97.81 82 VAL A N 1
ATOM 617 C CA . VAL A 1 82 ? 3.458 -6.893 13.020 1.00 97.81 82 VAL A CA 1
ATOM 618 C C . VAL A 1 82 ? 2.470 -5.764 13.287 1.00 97.81 82 VAL A C 1
ATOM 620 O O . VAL A 1 82 ? 2.861 -4.656 13.641 1.00 97.81 82 VAL A O 1
ATOM 623 N N . ALA A 1 83 ? 1.179 -6.053 13.153 1.00 97.25 83 ALA A N 1
ATOM 624 C CA . ALA A 1 83 ? 0.087 -5.167 13.528 1.00 97.25 83 ALA A CA 1
ATOM 625 C C . ALA A 1 83 ? -0.925 -5.933 14.376 1.00 97.25 83 ALA A C 1
ATOM 627 O O . ALA A 1 83 ? -1.348 -7.026 14.008 1.00 97.25 83 ALA A O 1
ATOM 628 N N . ASN A 1 84 ? -1.313 -5.373 15.524 1.00 94.69 84 ASN A N 1
ATOM 629 C CA . ASN A 1 84 ? -2.299 -5.985 16.425 1.00 94.69 84 ASN A CA 1
ATOM 630 C C . ASN A 1 84 ? -1.976 -7.457 16.777 1.00 94.69 84 ASN A C 1
ATOM 632 O O . ASN A 1 84 ? -2.865 -8.300 16.856 1.00 94.69 84 ASN A O 1
ATOM 636 N N . GLY A 1 85 ? -0.686 -7.781 16.941 1.00 95.00 85 GLY A N 1
ATOM 637 C CA . GLY A 1 85 ? -0.207 -9.137 17.243 1.00 95.00 85 GLY A CA 1
ATOM 638 C C . GLY A 1 85 ? -0.185 -10.108 16.055 1.00 95.00 85 GLY A C 1
ATOM 639 O O . GLY A 1 85 ? 0.208 -11.260 16.228 1.00 95.00 85 GLY A O 1
ATOM 640 N N . ARG A 1 86 ? -0.564 -9.664 14.852 1.00 94.75 86 ARG A N 1
ATOM 641 C CA . ARG A 1 86 ? -0.540 -10.453 13.616 1.00 94.75 86 ARG A CA 1
ATOM 642 C C . ARG A 1 86 ? 0.571 -9.977 12.683 1.00 94.75 86 ARG A C 1
ATOM 644 O O . ARG A 1 86 ? 0.791 -8.779 12.549 1.00 94.75 86 ARG A O 1
ATOM 651 N N . ARG A 1 87 ? 1.239 -10.933 12.040 1.00 93.88 87 ARG A N 1
ATOM 652 C CA . ARG A 1 87 ? 2.189 -10.705 10.948 1.00 93.88 87 ARG A CA 1
ATOM 653 C C . ARG A 1 87 ? 1.505 -10.878 9.596 1.00 93.88 87 ARG A C 1
ATOM 655 O O . ARG A 1 87 ? 0.614 -11.757 9.508 1.00 93.88 87 ARG A O 1
#